Protein AF-A0A818X061-F1 (afdb_monomer)

pLDDT: mean 77.96, std 17.23, range [36.03, 97.81]

Structure (mmCIF, N/CA/C/O backbone):
data_AF-A0A818X061-F1
#
_entry.id   AF-A0A818X061-F1
#
loop_
_atom_site.group_PDB
_atom_site.id
_atom_site.type_symbol
_atom_site.label_atom_id
_atom_site.label_alt_id
_atom_site.label_comp_id
_atom_site.label_asym_id
_atom_site.label_entity_id
_atom_site.label_seq_id
_atom_site.pdbx_PDB_ins_code
_atom_site.Cartn_x
_atom_site.Cartn_y
_atom_site.Cartn_z
_atom_site.occupancy
_atom_site.B_iso_or_equiv
_atom_site.auth_seq_id
_atom_site.auth_comp_id
_atom_site.auth_asym_id
_atom_site.auth_atom_id
_atom_site.pdbx_PDB_model_num
ATOM 1 N N . MET A 1 1 ? 3.061 2.164 -38.967 1.00 36.03 1 MET A N 1
ATOM 2 C CA . MET A 1 1 ? 3.628 1.836 -37.642 1.00 36.03 1 MET A CA 1
ATOM 3 C C . MET A 1 1 ? 2.677 2.406 -36.602 1.00 36.03 1 MET A C 1
ATOM 5 O O . MET A 1 1 ? 2.682 3.607 -36.381 1.00 36.03 1 MET A O 1
ATOM 9 N N . LEU A 1 2 ? 1.753 1.589 -36.095 1.00 36.47 2 LEU A N 1
ATOM 10 C CA . LEU A 1 2 ? 0.760 2.037 -35.118 1.00 36.47 2 LEU A CA 1
ATOM 11 C C . LEU A 1 2 ? 1.464 2.176 -33.767 1.00 36.47 2 LEU A C 1
ATOM 13 O O . LEU A 1 2 ? 1.906 1.178 -33.200 1.00 36.47 2 LEU A O 1
ATOM 17 N N . GLN A 1 3 ? 1.622 3.411 -33.290 1.00 39.75 3 GLN A N 1
ATOM 18 C CA . GLN A 1 3 ? 2.056 3.654 -31.921 1.00 39.75 3 GLN A CA 1
ATOM 19 C C . GLN A 1 3 ? 0.967 3.114 -30.997 1.00 39.75 3 GLN A C 1
ATOM 21 O O . GLN A 1 3 ? -0.188 3.532 -31.040 1.00 39.75 3 GLN A O 1
ATOM 26 N N . LYS A 1 4 ? 1.345 2.111 -30.212 1.00 38.50 4 LYS A N 1
ATOM 27 C CA . LYS A 1 4 ? 0.530 1.527 -29.158 1.00 38.50 4 LYS A CA 1
ATOM 28 C C . LYS A 1 4 ? 0.299 2.642 -28.136 1.00 38.50 4 LYS A C 1
ATOM 30 O O . LYS A 1 4 ? 1.227 2.995 -27.417 1.00 38.50 4 LYS A O 1
ATOM 35 N N . ILE A 1 5 ? -0.895 3.233 -28.127 1.00 40.50 5 ILE A N 1
ATOM 36 C CA . ILE A 1 5 ? -1.303 4.193 -27.098 1.00 40.50 5 ILE A CA 1
ATOM 37 C C . ILE A 1 5 ? -1.397 3.387 -25.802 1.00 40.50 5 ILE A C 1
ATOM 39 O O . ILE A 1 5 ? -2.384 2.703 -25.539 1.00 40.50 5 ILE A O 1
ATOM 43 N N . SER A 1 6 ? -0.300 3.354 -25.053 1.00 43.25 6 SER A N 1
ATOM 44 C CA . SER A 1 6 ? -0.297 2.846 -23.692 1.00 43.25 6 SER A CA 1
ATOM 45 C C . SER A 1 6 ? -1.060 3.872 -22.865 1.00 43.25 6 SER A C 1
ATOM 47 O O . SER A 1 6 ? -0.617 5.007 -22.757 1.00 43.25 6 SER A O 1
ATOM 49 N N . ASN A 1 7 ? -2.199 3.491 -22.290 1.00 53.78 7 ASN A N 1
ATOM 50 C CA . ASN A 1 7 ? -2.980 4.325 -21.362 1.00 53.78 7 ASN A CA 1
ATOM 51 C C . ASN A 1 7 ? -2.248 4.606 -20.029 1.00 53.78 7 ASN A C 1
ATOM 53 O O . ASN A 1 7 ? -2.871 5.007 -19.050 1.00 53.78 7 ASN A O 1
ATOM 57 N N . GLU A 1 8 ? -0.940 4.376 -19.973 1.00 54.72 8 GLU A N 1
ATOM 58 C CA . GLU A 1 8 ? -0.117 4.605 -18.797 1.00 54.72 8 GLU A CA 1
ATOM 59 C C . GLU A 1 8 ? 0.594 5.947 -18.973 1.00 54.72 8 GLU A C 1
ATOM 61 O O . GLU A 1 8 ? 1.251 6.134 -19.999 1.00 54.72 8 GLU A O 1
ATOM 66 N N . PRO A 1 9 ? 0.493 6.885 -18.014 1.00 57.38 9 PRO A N 1
ATOM 67 C CA . PRO A 1 9 ? 1.267 8.114 -18.074 1.00 57.38 9 PRO A CA 1
ATOM 68 C C . PRO A 1 9 ? 2.754 7.763 -18.141 1.00 57.38 9 PRO A C 1
ATOM 70 O O . PRO A 1 9 ? 3.214 6.920 -17.369 1.00 57.38 9 PRO A O 1
ATOM 73 N N . ASP A 1 10 ? 3.528 8.443 -18.989 1.00 58.81 10 ASP A N 1
ATOM 74 C CA . ASP A 1 10 ? 4.992 8.279 -19.072 1.00 58.81 10 ASP A CA 1
ATOM 75 C C . ASP A 1 10 ? 5.689 8.437 -17.702 1.00 58.81 10 ASP A C 1
ATOM 77 O O . ASP A 1 10 ? 6.806 7.967 -17.485 1.00 58.81 10 ASP A O 1
ATOM 81 N N . THR A 1 11 ? 5.002 9.058 -16.741 1.00 58.31 11 THR A N 1
ATOM 82 C CA . THR A 1 11 ? 5.455 9.306 -15.375 1.00 58.31 11 THR A CA 1
ATOM 83 C C . THR A 1 11 ? 5.145 8.191 -14.377 1.00 58.31 11 THR A C 1
ATOM 85 O O . THR A 1 11 ? 5.610 8.271 -13.242 1.00 58.31 11 THR A O 1
ATOM 88 N N . ALA A 1 12 ? 4.404 7.142 -14.757 1.00 58.50 12 ALA A N 1
ATOM 89 C CA . ALA A 1 12 ? 3.968 6.066 -13.853 1.00 58.50 12 ALA A CA 1
ATOM 90 C C . ALA A 1 12 ? 5.120 5.394 -13.088 1.00 58.50 12 ALA A C 1
ATOM 92 O O . ALA A 1 12 ? 4.920 4.850 -12.004 1.00 58.50 12 ALA A O 1
ATOM 93 N N . ARG A 1 13 ? 6.323 5.435 -13.674 1.00 62.59 13 ARG A N 1
ATOM 94 C CA . ARG A 1 13 ? 7.549 4.827 -13.142 1.00 62.59 13 ARG A CA 1
ATOM 9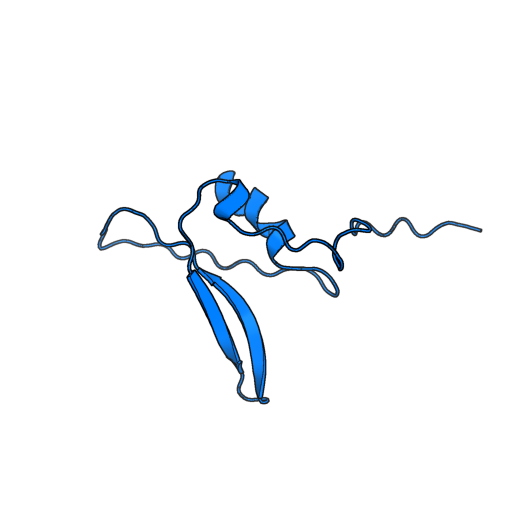5 C C . ARG A 1 13 ? 8.545 5.834 -12.566 1.00 62.59 13 ARG A C 1
ATOM 97 O O . ARG A 1 13 ? 9.565 5.415 -12.033 1.00 62.59 13 ARG A O 1
ATOM 104 N N . THR A 1 14 ? 8.292 7.133 -12.705 1.00 63.91 14 THR A N 1
ATOM 105 C CA . THR A 1 14 ? 9.240 8.193 -12.319 1.00 63.91 14 THR A CA 1
ATOM 106 C C . THR A 1 14 ? 8.678 9.146 -11.273 1.00 63.91 14 THR A C 1
ATOM 108 O O . THR A 1 14 ? 9.456 9.752 -10.543 1.00 63.91 14 THR A O 1
ATOM 111 N N . ILE A 1 15 ? 7.352 9.258 -11.155 1.00 69.81 15 ILE A N 1
ATOM 112 C CA . ILE A 1 15 ? 6.687 10.126 -10.181 1.00 69.81 15 ILE A CA 1
ATOM 113 C C . ILE A 1 15 ? 5.732 9.289 -9.335 1.00 69.81 15 ILE A C 1
ATOM 115 O O . ILE A 1 15 ? 4.723 8.767 -9.812 1.00 69.81 15 ILE A O 1
ATOM 119 N N . VAL A 1 16 ? 6.040 9.200 -8.044 1.00 76.69 16 VAL A N 1
ATOM 120 C CA . VAL A 1 16 ? 5.171 8.585 -7.044 1.00 76.69 16 VAL A CA 1
ATOM 121 C C . VAL A 1 16 ? 4.488 9.706 -6.274 1.00 76.69 16 VAL A C 1
ATOM 123 O O . VAL A 1 16 ? 5.080 10.309 -5.386 1.00 76.69 16 VAL A O 1
ATOM 126 N N . LEU A 1 17 ? 3.244 10.007 -6.646 1.00 83.69 17 LEU A N 1
ATOM 127 C CA . LEU A 1 17 ? 2.407 10.920 -5.873 1.00 83.69 17 LEU A CA 1
ATOM 128 C C . LEU A 1 17 ? 2.142 10.323 -4.487 1.00 83.69 17 LEU A C 1
ATOM 130 O O . LEU A 1 17 ? 1.769 9.153 -4.383 1.00 83.69 17 LEU A O 1
ATOM 134 N N . THR A 1 18 ? 2.323 11.134 -3.447 1.00 89.25 18 THR A N 1
ATOM 135 C CA . THR A 1 18 ? 1.976 10.798 -2.062 1.00 89.25 18 THR A CA 1
ATOM 136 C C . THR A 1 18 ? 0.633 11.434 -1.691 1.00 89.25 18 THR A C 1
ATOM 138 O O . THR A 1 18 ? 0.233 12.417 -2.319 1.00 89.25 18 THR A O 1
ATOM 141 N N . PRO A 1 19 ? -0.082 10.931 -0.667 1.00 90.75 19 PRO A N 1
ATOM 142 C CA . PRO A 1 19 ? -1.339 11.543 -0.222 1.00 90.75 19 PRO A CA 1
ATOM 143 C C . PRO A 1 19 ? -1.193 12.993 0.271 1.00 90.75 19 PRO A C 1
ATOM 145 O O . PRO A 1 19 ? -2.158 13.756 0.250 1.00 90.75 19 PRO A O 1
ATOM 148 N N . GLU A 1 20 ? 0.024 13.399 0.644 1.00 89.44 20 GLU A N 1
ATOM 149 C CA . GLU A 1 20 ? 0.354 14.752 1.104 1.00 89.44 20 GLU A CA 1
ATOM 150 C C . GLU A 1 20 ? -0.013 15.848 0.102 1.00 89.44 20 GLU A C 1
ATOM 152 O O . GLU A 1 20 ? -0.422 16.935 0.506 1.00 89.44 20 GLU A O 1
ATOM 157 N N . ILE A 1 21 ? 0.060 15.568 -1.205 1.00 87.56 21 ILE A N 1
ATOM 158 C CA . ILE A 1 21 ? -0.288 16.553 -2.243 1.00 87.56 21 ILE A CA 1
ATOM 159 C C . ILE A 1 21 ? -1.760 16.990 -2.169 1.00 87.56 21 ILE A C 1
ATOM 161 O O . ILE A 1 21 ? -2.120 18.037 -2.703 1.00 87.56 21 ILE A O 1
ATOM 165 N N . TYR A 1 22 ? -2.597 16.196 -1.494 1.00 86.25 22 TYR A N 1
ATOM 166 C CA . TYR A 1 22 ? -4.000 16.488 -1.206 1.00 86.25 22 TYR A CA 1
ATOM 167 C C . TYR A 1 22 ? -4.252 16.804 0.272 1.00 86.25 22 TYR A C 1
ATOM 169 O O . TYR A 1 22 ? -5.403 16.834 0.696 1.00 86.25 22 TYR A O 1
ATOM 177 N N . GLN A 1 23 ? -3.199 17.043 1.060 1.00 88.56 23 GLN A N 1
ATOM 178 C CA . GLN A 1 23 ? -3.275 17.333 2.498 1.00 88.56 23 GLN A CA 1
ATOM 179 C C . GLN A 1 23 ? -3.954 16.214 3.307 1.00 88.56 23 GLN A C 1
ATOM 181 O O . GLN A 1 23 ? -4.535 16.462 4.363 1.00 88.56 23 GLN A O 1
ATOM 186 N N . LEU A 1 24 ? -3.881 14.970 2.822 1.00 87.06 24 LEU A N 1
ATOM 187 C CA . LEU A 1 24 ? -4.415 13.815 3.537 1.00 87.06 24 LEU A CA 1
ATOM 188 C C . LEU A 1 24 ? -3.375 13.282 4.531 1.00 87.06 24 LEU A C 1
ATOM 190 O O . LEU A 1 24 ? -2.236 13.033 4.126 1.00 87.06 24 LEU A O 1
ATOM 194 N N . PRO A 1 25 ? -3.741 13.053 5.807 1.00 89.62 25 PRO A N 1
ATOM 195 C CA . PRO A 1 25 ? -2.864 12.366 6.743 1.00 89.62 25 PRO A CA 1
ATOM 196 C C . PRO A 1 25 ? -2.718 10.902 6.320 1.00 89.62 25 PRO A C 1
ATOM 198 O O . PRO A 1 25 ? -3.707 10.215 6.061 1.00 89.62 25 PRO A O 1
ATOM 201 N N . TYR A 1 26 ? -1.481 10.416 6.238 1.00 92.19 26 TYR A N 1
ATOM 202 C CA . TYR A 1 26 ? -1.207 9.050 5.808 1.00 92.19 26 TYR A CA 1
ATOM 203 C C . TYR A 1 26 ? -0.007 8.443 6.528 1.00 92.19 26 TYR A C 1
ATOM 205 O O . TYR A 1 26 ? 0.908 9.137 6.969 1.00 92.19 26 TYR A O 1
ATOM 213 N N . GLU A 1 27 ? -0.012 7.119 6.592 1.00 94.06 27 GLU A N 1
ATOM 214 C CA . GLU A 1 27 ? 1.106 6.292 7.024 1.00 94.06 27 GLU A CA 1
ATOM 215 C C . GLU A 1 27 ? 1.636 5.508 5.822 1.00 94.06 27 GLU A C 1
ATOM 217 O O . GLU A 1 27 ? 0.868 5.025 4.983 1.00 94.06 27 GLU A O 1
ATOM 222 N N . ILE A 1 28 ? 2.957 5.363 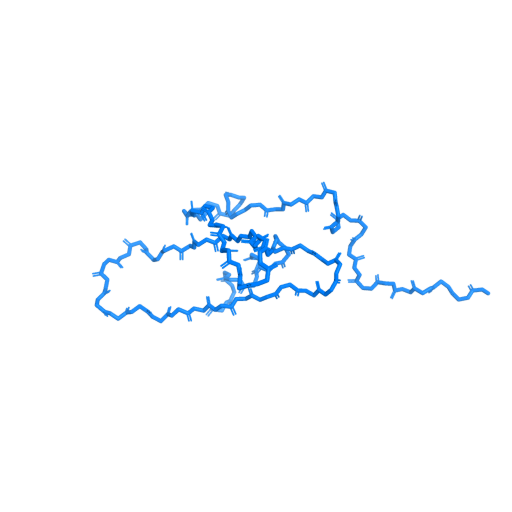5.737 1.00 93.94 28 ILE A N 1
ATOM 223 C CA . ILE A 1 28 ? 3.572 4.397 4.828 1.00 93.94 28 ILE A CA 1
ATOM 224 C C . ILE A 1 28 ? 3.502 3.030 5.497 1.00 93.94 28 ILE A C 1
ATOM 226 O O . ILE A 1 28 ? 3.962 2.868 6.628 1.00 93.94 28 ILE A O 1
ATOM 230 N N . ILE A 1 29 ? 2.959 2.047 4.786 1.00 95.19 29 ILE A N 1
ATOM 231 C CA . ILE A 1 29 ? 2.905 0.661 5.247 1.00 95.19 29 ILE A CA 1
ATOM 232 C C . ILE A 1 29 ? 3.694 -0.243 4.305 1.00 95.19 29 ILE A C 1
ATOM 234 O O . ILE A 1 29 ? 3.687 -0.058 3.086 1.00 95.19 29 ILE A O 1
ATOM 238 N N . ILE A 1 30 ? 4.359 -1.237 4.888 1.00 95.75 30 ILE A N 1
ATOM 239 C CA . ILE A 1 30 ? 5.013 -2.330 4.171 1.00 95.75 30 ILE A CA 1
ATOM 240 C C . ILE A 1 30 ? 4.336 -3.622 4.607 1.00 95.75 30 ILE A C 1
ATOM 242 O O . ILE A 1 30 ? 4.322 -3.939 5.796 1.00 95.75 30 ILE A O 1
ATOM 246 N N . ILE A 1 31 ? 3.772 -4.354 3.652 1.00 95.44 31 ILE A N 1
ATOM 247 C CA . ILE A 1 31 ? 3.155 -5.658 3.892 1.00 95.44 31 ILE A CA 1
ATOM 248 C C . ILE A 1 31 ? 4.115 -6.719 3.366 1.00 95.44 31 ILE A C 1
ATOM 250 O O . ILE A 1 31 ? 4.437 -6.723 2.178 1.00 95.44 31 ILE A O 1
ATOM 254 N N . GLU A 1 32 ? 4.574 -7.597 4.253 1.00 97.50 32 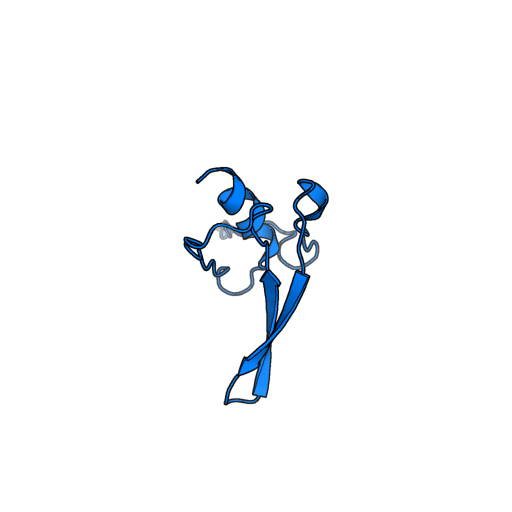GLU A N 1
ATOM 255 C CA . GLU A 1 32 ? 5.370 -8.765 3.877 1.00 97.50 32 GLU A CA 1
ATOM 256 C C . GLU A 1 32 ? 4.430 -9.916 3.510 1.00 97.50 32 GLU A C 1
ATOM 258 O O . GLU A 1 32 ? 3.524 -10.269 4.271 1.00 97.50 32 GLU A O 1
ATOM 263 N N . THR A 1 33 ? 4.613 -10.476 2.320 1.00 96.50 33 THR A N 1
ATOM 264 C CA . THR A 1 33 ? 3.818 -11.600 1.824 1.00 96.50 33 THR A CA 1
ATOM 265 C C . THR A 1 33 ? 4.473 -12.935 2.180 1.00 96.50 33 THR A C 1
ATOM 267 O O . THR A 1 33 ? 5.651 -13.006 2.530 1.00 96.50 33 THR A O 1
ATOM 270 N N . SER A 1 34 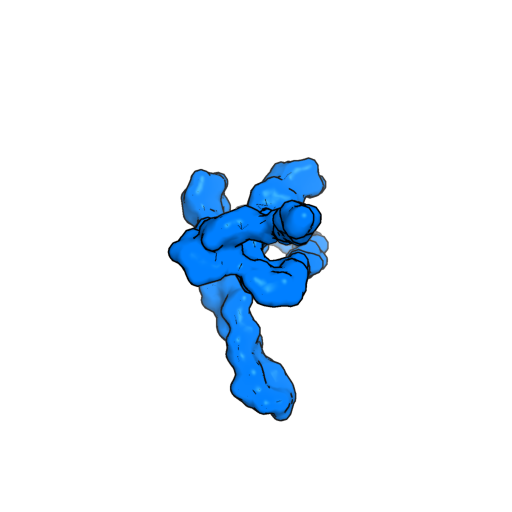? 3.721 -14.035 2.075 1.00 97.81 34 SER A N 1
ATOM 271 C CA . SER A 1 34 ? 4.228 -15.382 2.386 1.00 97.81 34 SER A CA 1
ATOM 272 C C . SER A 1 34 ? 5.364 -15.852 1.472 1.00 97.81 34 SER A C 1
ATOM 274 O O . SER A 1 34 ? 6.103 -16.764 1.832 1.00 97.81 34 SER A O 1
ATOM 276 N N . ASP A 1 35 ? 5.487 -15.259 0.285 1.00 97.50 35 ASP A N 1
ATOM 277 C CA . ASP A 1 35 ? 6.573 -15.475 -0.673 1.00 97.50 35 ASP A CA 1
ATOM 278 C C . ASP A 1 35 ? 7.730 -14.466 -0.525 1.00 97.50 35 ASP A C 1
ATOM 280 O O . ASP A 1 35 ? 8.664 -14.489 -1.322 1.00 97.50 35 ASP A O 1
ATOM 284 N N . ASN A 1 36 ? 7.743 -13.679 0.559 1.00 96.62 36 ASN A N 1
ATOM 285 C CA . ASN A 1 36 ? 8.774 -12.699 0.930 1.00 96.62 36 ASN A CA 1
ATOM 286 C C . ASN A 1 36 ? 8.854 -11.451 0.038 1.00 96.62 36 ASN A C 1
ATOM 288 O O . ASN A 1 36 ? 9.861 -10.739 0.064 1.00 96.62 36 ASN A O 1
ATOM 292 N N . GLU A 1 37 ? 7.796 -11.146 -0.708 1.00 95.88 37 GLU A N 1
ATOM 293 C CA . GLU A 1 37 ? 7.675 -9.859 -1.384 1.00 95.88 37 GLU A CA 1
ATOM 294 C C . GLU A 1 37 ? 7.255 -8.763 -0.396 1.00 95.88 37 GLU A C 1
ATOM 296 O O . GLU A 1 37 ? 6.580 -9.002 0.612 1.00 95.88 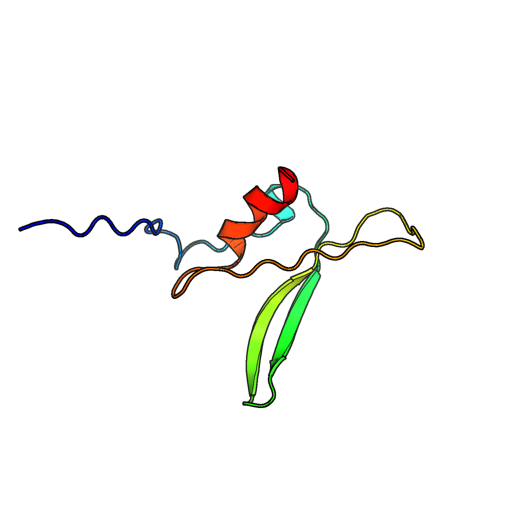37 GLU A O 1
ATOM 301 N N . LYS A 1 38 ? 7.676 -7.528 -0.685 1.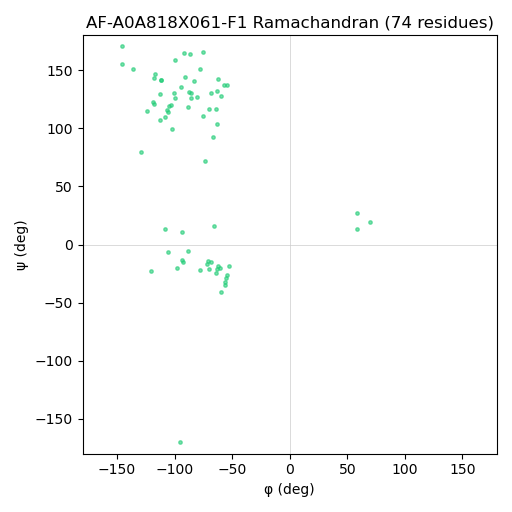00 95.75 38 LYS A N 1
ATOM 302 C CA . LYS A 1 38 ? 7.359 -6.346 0.127 1.00 95.75 38 LYS A CA 1
ATOM 303 C C . LYS A 1 38 ? 6.455 -5.411 -0.653 1.00 95.75 38 LYS A C 1
ATOM 305 O O . LYS A 1 38 ? 6.902 -4.716 -1.564 1.00 95.75 38 LYS A O 1
ATOM 310 N N . LEU A 1 39 ? 5.185 -5.364 -0.267 1.00 92.81 39 LEU A N 1
ATOM 311 C CA . LEU A 1 39 ? 4.207 -4.472 -0.877 1.00 92.81 39 LEU A CA 1
ATOM 312 C C . LEU A 1 39 ? 4.222 -3.126 -0.158 1.00 92.81 39 LEU A C 1
ATOM 314 O O . LEU A 1 39 ? 3.926 -3.045 1.034 1.00 92.81 39 LEU A O 1
ATOM 318 N N . HIS A 1 40 ? 4.555 -2.070 -0.896 1.00 92.44 40 HIS A N 1
ATOM 319 C CA . HIS A 1 40 ? 4.514 -0.701 -0.399 1.00 92.44 40 HIS A CA 1
ATOM 320 C C . HIS A 1 40 ? 3.124 -0.093 -0.611 1.00 92.44 40 HIS A C 1
ATOM 322 O O . HIS A 1 40 ? 2.586 -0.126 -1.720 1.00 92.44 40 HI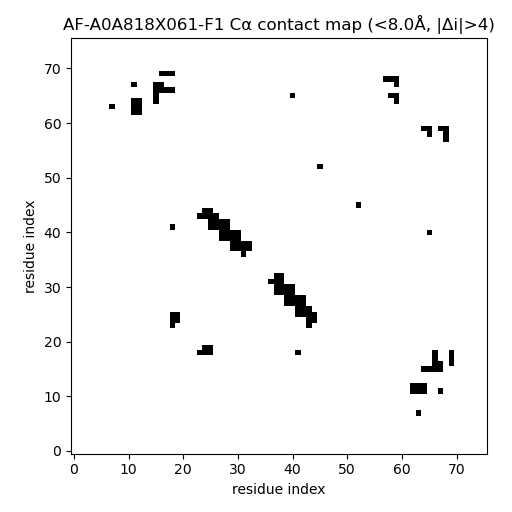S A O 1
ATOM 328 N N . GLY A 1 41 ? 2.564 0.519 0.431 1.00 92.81 41 GLY A N 1
ATOM 329 C CA .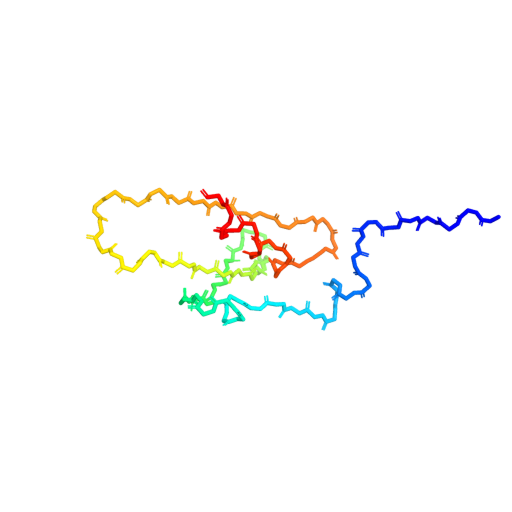 GLY A 1 41 ? 1.243 1.138 0.381 1.00 92.81 41 GLY A CA 1
ATOM 330 C C . GLY A 1 41 ? 1.124 2.395 1.234 1.00 92.81 41 GLY A C 1
ATOM 331 O O . GLY A 1 41 ? 2.001 2.725 2.034 1.00 92.81 41 GLY A O 1
ATOM 332 N N . TYR A 1 42 ? -0.003 3.080 1.057 1.00 92.94 42 TYR A N 1
ATOM 333 C CA . TYR A 1 42 ? -0.416 4.207 1.883 1.00 92.94 42 TYR A CA 1
ATOM 334 C C . TYR A 1 42 ? -1.662 3.823 2.677 1.00 92.94 42 TYR A C 1
ATOM 336 O O . TYR A 1 42 ? -2.634 3.341 2.096 1.00 92.94 42 TYR A O 1
ATOM 344 N N . LEU A 1 43 ? -1.638 4.059 3.986 1.00 93.06 43 LEU A N 1
ATOM 345 C CA . LEU A 1 43 ? -2.792 3.930 4.867 1.00 93.06 43 LEU A CA 1
ATOM 346 C C . LEU A 1 43 ? -3.275 5.325 5.252 1.00 93.06 43 LEU A C 1
ATOM 348 O O . LEU A 1 43 ? -2.565 6.066 5.924 1.00 93.06 43 LEU A O 1
ATOM 352 N N . ILE A 1 44 ? -4.487 5.669 4.834 1.00 91.06 44 ILE A N 1
ATOM 353 C CA . ILE A 1 44 ? -5.144 6.930 5.180 1.00 91.06 44 ILE A CA 1
ATOM 354 C C . ILE A 1 44 ? -6.220 6.589 6.205 1.00 91.06 44 ILE A C 1
ATOM 356 O O . ILE A 1 44 ? -7.157 5.852 5.901 1.00 91.06 44 ILE A O 1
ATOM 360 N N . LYS A 1 45 ? -6.056 7.071 7.436 1.00 88.50 45 LYS A N 1
ATOM 361 C CA . LYS A 1 45 ? -7.018 6.837 8.519 1.00 88.50 45 LYS A CA 1
ATOM 362 C C . LYS A 1 45 ? -8.046 7.958 8.529 1.00 88.50 45 LYS A C 1
ATOM 364 O O . LYS A 1 45 ? -7.709 9.114 8.285 1.00 88.50 45 LYS A O 1
ATOM 369 N N . GLN A 1 46 ? -9.293 7.623 8.844 1.00 84.88 46 GLN A N 1
ATOM 370 C CA . GLN A 1 46 ? -10.282 8.654 9.125 1.00 84.88 46 GLN A CA 1
ATOM 371 C C . GLN A 1 46 ? -9.868 9.466 10.357 1.00 84.88 46 GLN A C 1
ATOM 373 O O . GLN A 1 46 ? -9.347 8.920 11.328 1.00 84.88 46 GLN A O 1
ATOM 378 N N . ASN A 1 47 ? -10.122 10.773 10.321 1.00 76.19 47 ASN A N 1
ATOM 379 C CA . ASN A 1 47 ? -9.760 11.671 11.421 1.00 76.19 47 ASN A CA 1
ATOM 380 C C . ASN A 1 47 ? -10.615 11.453 12.679 1.00 76.19 47 ASN A C 1
ATOM 382 O O . ASN A 1 47 ? -10.204 11.839 13.770 1.00 76.19 47 ASN A O 1
ATOM 386 N N . ASN A 1 48 ? -11.798 10.849 12.538 1.00 73.88 48 ASN A N 1
ATOM 387 C CA . ASN A 1 48 ? -12.724 10.640 13.641 1.00 73.88 48 ASN A CA 1
ATOM 388 C C . ASN A 1 48 ? -12.628 9.201 14.148 1.00 73.88 48 ASN A C 1
ATOM 390 O O . ASN A 1 48 ? -12.732 8.252 13.375 1.00 73.88 48 ASN A O 1
ATOM 394 N N . HIS A 1 49 ? -12.486 9.041 15.463 1.00 66.94 49 HIS A N 1
ATOM 395 C CA . HIS A 1 49 ? -12.589 7.750 16.142 1.00 66.94 49 HIS A CA 1
ATOM 396 C C . HIS A 1 49 ? -14.059 7.306 16.187 1.00 66.94 49 HIS A C 1
ATOM 398 O O . HIS A 1 49 ? -14.721 7.405 17.215 1.00 66.94 49 HIS A O 1
ATOM 404 N N . SER A 1 50 ? -14.591 6.906 15.034 1.00 76.38 50 SER A N 1
ATOM 405 C CA . SER A 1 50 ? -15.870 6.212 14.925 1.00 76.38 50 SER A CA 1
ATOM 406 C C . SER A 1 50 ? -15.647 4.724 15.178 1.00 76.38 50 SER A C 1
ATOM 408 O O . SER A 1 50 ? -14.676 4.159 14.681 1.00 76.38 50 SER A O 1
ATOM 410 N N . ASP A 1 51 ? -16.561 4.064 15.887 1.00 77.06 51 ASP A N 1
ATOM 411 C CA . ASP A 1 51 ? -16.544 2.598 16.016 1.00 77.06 51 ASP A CA 1
ATOM 412 C C . ASP A 1 51 ? -16.880 1.900 14.683 1.00 77.06 51 ASP A C 1
ATOM 414 O O . ASP A 1 51 ? -16.615 0.711 14.502 1.00 77.06 51 ASP A O 1
ATOM 418 N N . GLN A 1 52 ? -17.426 2.650 13.721 1.00 80.75 52 GLN A N 1
ATOM 419 C CA . GLN A 1 52 ? -17.710 2.195 12.368 1.00 80.75 52 GLN A CA 1
ATOM 420 C C . GLN A 1 52 ? -16.715 2.842 11.391 1.00 80.75 52 GLN A C 1
ATOM 422 O O . GLN A 1 52 ? -16.722 4.058 11.183 1.00 80.75 52 GLN A O 1
ATOM 427 N N . CYS A 1 53 ? -15.808 2.013 10.867 1.00 82.56 53 CYS A N 1
ATOM 428 C CA . CYS A 1 53 ? -14.707 2.393 9.982 1.00 82.56 53 CYS A CA 1
ATOM 429 C C . CYS A 1 53 ? -14.705 1.494 8.733 1.00 82.56 53 CYS A C 1
ATOM 431 O O . CYS A 1 53 ? -13.938 0.525 8.670 1.00 82.56 53 CYS A O 1
ATOM 433 N N . GLU A 1 54 ? -15.550 1.755 7.738 1.00 87.62 54 GLU A N 1
ATOM 434 C CA . GLU A 1 54 ? -15.456 1.022 6.474 1.00 87.62 54 GLU A CA 1
ATOM 435 C C . GLU A 1 54 ? -14.071 1.233 5.843 1.00 87.62 54 GLU A C 1
ATOM 437 O O . GLU A 1 54 ? -13.597 2.357 5.683 1.00 87.62 54 GLU A O 1
ATOM 442 N N . THR A 1 55 ? -13.397 0.135 5.498 1.00 89.62 55 THR A N 1
ATOM 443 C CA . THR A 1 55 ? -12.062 0.180 4.891 1.00 89.62 55 THR A CA 1
ATOM 444 C C . THR A 1 55 ? -12.164 -0.093 3.399 1.00 89.62 55 THR A C 1
ATOM 446 O O . THR A 1 55 ? -12.598 -1.168 2.985 1.00 89.62 55 THR A O 1
ATOM 449 N N . LEU A 1 56 ? -11.718 0.866 2.590 1.00 90.00 56 LEU A N 1
ATOM 450 C CA . LEU A 1 56 ? -11.556 0.699 1.149 1.00 90.00 56 LEU A CA 1
ATOM 451 C C . LEU A 1 56 ? -10.119 0.291 0.831 1.00 90.00 56 LEU A C 1
ATOM 453 O O . LEU A 1 56 ? -9.164 0.871 1.346 1.00 90.00 56 LEU A O 1
ATOM 457 N N . ILE A 1 57 ? -9.968 -0.699 -0.048 1.00 90.56 57 ILE A N 1
ATOM 458 C CA . ILE A 1 57 ? -8.664 -1.193 -0.496 1.00 90.56 57 ILE A CA 1
ATOM 459 C C . ILE A 1 57 ? -8.563 -0.984 -2.003 1.00 90.56 57 ILE A C 1
ATOM 461 O O . ILE A 1 57 ? -9.375 -1.499 -2.772 1.00 90.56 57 ILE A O 1
ATOM 465 N N . PHE A 1 58 ? -7.535 -0.251 -2.426 1.00 89.69 58 PHE A N 1
ATOM 466 C CA . PHE A 1 58 ? -7.251 0.011 -3.832 1.00 89.69 58 PHE A CA 1
ATOM 467 C C . PHE A 1 58 ? -5.970 -0.691 -4.274 1.00 89.69 58 PHE A C 1
ATOM 469 O O . PHE A 1 58 ? -4.962 -0.676 -3.574 1.00 89.69 58 PHE A O 1
ATOM 476 N N . PHE A 1 59 ? -5.989 -1.219 -5.498 1.00 89.12 59 PHE A N 1
ATOM 477 C CA . PHE A 1 59 ? -4.813 -1.767 -6.169 1.00 89.12 59 PHE A CA 1
ATOM 478 C C . PHE A 1 59 ? -4.492 -0.959 -7.433 1.00 89.12 59 PHE A C 1
ATOM 480 O O . PHE A 1 59 ? -5.379 -0.427 -8.121 1.00 89.12 59 PHE A O 1
ATOM 487 N N . HIS A 1 60 ? -3.207 -0.848 -7.761 1.00 86.25 60 HIS A N 1
ATOM 488 C CA . HIS A 1 60 ? -2.776 -0.277 -9.036 1.00 86.25 60 HIS A CA 1
ATOM 489 C C . HIS A 1 60 ? -2.738 -1.351 -10.136 1.00 86.25 60 HIS A C 1
ATOM 491 O O . HIS A 1 60 ? -2.792 -2.548 -9.868 1.00 86.25 60 HIS A O 1
ATOM 497 N N . GLY A 1 61 ? -2.693 -0.915 -11.397 1.00 82.19 61 GLY A N 1
ATOM 498 C CA . GLY A 1 61 ? -2.537 -1.818 -12.541 1.00 82.19 61 GLY A CA 1
ATOM 499 C C . GLY A 1 61 ? -1.102 -2.331 -12.685 1.00 82.19 61 GLY A C 1
ATOM 500 O O . GLY A 1 61 ? -0.175 -1.781 -12.087 1.00 82.19 61 GLY A O 1
ATOM 501 N N . ASN A 1 62 ? -0.910 -3.372 -13.498 1.00 84.62 62 ASN A N 1
ATOM 502 C CA . ASN A 1 62 ? 0.419 -3.911 -13.786 1.00 84.62 62 ASN A CA 1
ATOM 503 C C . ASN A 1 62 ? 1.370 -2.813 -14.303 1.00 84.62 62 ASN A C 1
ATOM 505 O O . ASN A 1 62 ? 0.977 -1.999 -15.133 1.00 84.62 62 ASN A O 1
ATOM 509 N N . ALA A 1 63 ? 2.614 -2.811 -13.818 1.00 81.88 63 ALA A N 1
ATOM 510 C CA . ALA A 1 63 ? 3.650 -1.816 -14.120 1.00 81.88 63 ALA A CA 1
ATOM 511 C C . ALA A 1 63 ? 3.304 -0.347 -13.782 1.00 81.88 63 ALA A C 1
ATOM 513 O O . ALA A 1 63 ? 4.025 0.554 -14.222 1.00 81.88 63 ALA A O 1
ATOM 514 N N . GLY A 1 64 ? 2.234 -0.116 -13.015 1.00 81.50 64 GLY A N 1
ATOM 515 C CA . GLY A 1 64 ? 1.863 1.183 -12.462 1.00 81.50 64 GLY A CA 1
ATOM 516 C C . GLY A 1 64 ? 2.367 1.389 -11.032 1.00 81.50 64 GLY A C 1
ATOM 517 O O . GLY A 1 64 ? 3.135 0.591 -10.501 1.00 81.50 64 GLY A O 1
ATOM 518 N N . ASN A 1 65 ? 1.890 2.462 -10.402 1.00 84.31 65 ASN A N 1
ATOM 519 C CA . ASN A 1 65 ? 2.221 2.834 -9.031 1.00 84.31 65 ASN A CA 1
ATOM 520 C C . ASN A 1 65 ? 0.959 3.274 -8.263 1.00 84.31 65 ASN A C 1
ATOM 522 O O . ASN A 1 65 ? 0.013 3.811 -8.850 1.00 84.31 65 ASN A O 1
ATOM 526 N N . ILE A 1 66 ? 0.947 3.075 -6.942 1.00 84.25 66 ILE A N 1
ATOM 527 C CA . ILE A 1 66 ? -0.214 3.351 -6.084 1.00 84.25 66 ILE A CA 1
ATOM 528 C C . ILE A 1 66 ? -0.598 4.838 -6.036 1.00 84.25 66 ILE A C 1
ATOM 530 O O . ILE A 1 66 ? -1.773 5.160 -5.866 1.00 84.25 66 ILE A O 1
ATOM 534 N N . GLY A 1 67 ? 0.348 5.747 -6.301 1.00 78.31 67 GLY A N 1
ATOM 535 C CA . GLY A 1 67 ? 0.091 7.190 -6.357 1.00 78.31 67 GLY A CA 1
ATOM 536 C C . GLY A 1 67 ? -1.014 7.585 -7.347 1.00 78.31 67 GLY A C 1
ATOM 537 O O . GLY A 1 67 ? -1.752 8.537 -7.111 1.00 78.31 67 GLY A O 1
ATOM 538 N N . HIS A 1 68 ? -1.216 6.806 -8.417 1.00 75.56 68 HIS A N 1
ATOM 539 C CA . HIS A 1 68 ? -2.285 7.042 -9.397 1.00 75.56 68 HIS A CA 1
ATOM 540 C C . HIS A 1 68 ? -3.698 6.744 -8.872 1.00 75.56 68 HIS A C 1
ATOM 542 O O . HIS A 1 68 ? -4.684 7.097 -9.521 1.00 75.56 68 HIS A O 1
ATOM 548 N N . ARG A 1 69 ? -3.827 6.054 -7.734 1.00 78.50 69 ARG A N 1
ATOM 549 C CA . ARG A 1 69 ? -5.126 5.739 -7.124 1.00 78.50 69 ARG A CA 1
ATOM 550 C C . ARG A 1 69 ? -5.572 6.770 -6.093 1.00 78.50 69 ARG A C 1
ATOM 552 O O . ARG A 1 69 ? -6.764 6.827 -5.828 1.00 78.50 69 ARG A O 1
ATOM 559 N N . ILE A 1 70 ? -4.672 7.635 -5.623 1.00 76.00 70 ILE A N 1
ATOM 560 C CA . ILE A 1 70 ? -4.968 8.641 -4.591 1.00 76.00 70 ILE A CA 1
ATOM 561 C C . ILE A 1 70 ? -6.084 9.597 -5.035 1.00 76.00 70 ILE A C 1
ATOM 563 O O . ILE A 1 70 ? -6.988 9.880 -4.258 1.00 76.00 70 ILE A O 1
ATOM 567 N N . LEU A 1 71 ? -6.086 10.026 -6.304 1.00 65.56 71 LEU A N 1
ATOM 568 C CA . LEU A 1 71 ? -7.153 10.870 -6.863 1.00 65.56 71 LEU A CA 1
ATOM 569 C C . LEU A 1 71 ? -8.552 10.255 -6.717 1.00 65.56 71 LEU A C 1
ATOM 571 O O . LEU A 1 71 ? -9.515 10.985 -6.514 1.00 65.56 71 LEU A O 1
ATOM 575 N N . LYS A 1 72 ? -8.665 8.926 -6.823 1.00 59.59 72 LYS A N 1
ATOM 576 C CA . LYS A 1 72 ? -9.955 8.229 -6.733 1.00 59.59 72 LYS A CA 1
ATOM 577 C C . LYS A 1 72 ? -10.446 8.081 -5.298 1.00 59.59 72 LYS A C 1
ATOM 579 O O . LYS A 1 72 ? -11.634 7.924 -5.085 1.00 59.59 72 LYS A O 1
ATOM 584 N N . THR A 1 73 ? -9.547 8.161 -4.322 1.00 58.09 73 THR A N 1
ATOM 585 C CA . THR A 1 73 ? -9.888 8.061 -2.898 1.00 58.09 73 THR A CA 1
ATOM 586 C C . THR A 1 73 ? -10.623 9.302 -2.376 1.00 58.09 73 THR A C 1
ATOM 588 O O . THR A 1 73 ? -11.226 9.234 -1.318 1.00 58.09 73 THR A O 1
ATOM 591 N N . ILE A 1 74 ? -10.574 10.433 -3.090 1.00 59.53 74 ILE A N 1
ATOM 592 C CA . ILE A 1 74 ? -11.206 11.701 -2.669 1.00 59.53 74 ILE A CA 1
ATOM 593 C C . ILE A 1 74 ? -12.579 11.906 -3.332 1.00 59.53 74 ILE A C 1
ATOM 595 O O . ILE A 1 74 ? -13.375 12.718 -2.868 1.00 59.53 74 ILE A O 1
ATOM 599 N N . SER A 1 75 ? -12.849 11.215 -4.443 1.00 55.84 75 SER A N 1
ATOM 600 C CA . SER A 1 75 ? -14.060 11.412 -5.248 1.00 55.84 75 SER A CA 1
ATOM 601 C C . SER A 1 75 ? -15.224 10.479 -4.908 1.00 55.84 75 SER A C 1
ATOM 603 O O . SER A 1 75 ? -16.325 10.737 -5.391 1.00 55.84 75 SER A O 1
ATOM 605 N N . ASP A 1 76 ? -14.969 9.420 -4.136 1.00 48.81 76 ASP A N 1
ATOM 606 C CA . ASP A 1 76 ? -15.941 8.402 -3.711 1.00 48.81 76 ASP A CA 1
ATOM 607 C C . ASP A 1 76 ? -16.255 8.566 -2.214 1.00 48.81 76 ASP A C 1
ATOM 609 O O . ASP A 1 76 ? -17.443 8.418 -1.843 1.00 48.81 76 ASP A O 1
#

Foldseek 3Di:
DDDDPDPAPPCQPPDQADLVVVPFDWDWDWDQDPVGDTDTDIDGADPDPDPDGDDDDDDDDPPGHCSVCSVVVVVD

Nearest PDB structures (foldseek):
  4v69-assembly1_BX  TM=3.747E-01  e=5.058E+00  Escherichia coli

Solvent-accessible surface area (backbone atoms only — not comparable to full-atom values): 5357 Å² total; per-residue (Å²): 134,83,78,78,82,64,95,61,63,92,45,40,83,76,56,78,55,59,57,59,86,73,74,43,68,68,43,84,42,75,47,77,45,99,87,73,47,76,48,79,48,77,47,69,68,75,92,64,94,54,97,76,72,91,81,86,88,86,82,59,60,90,90,50,42,63,35,77,50,55,70,59,70,76,77,114

Radius of gyration: 15.26 Å; Cα contacts (8 Å, |Δi|>4): 65; chains: 1; bounding box: 27×33×54 Å

Secondary structure (DSSP, 8-state):
------SS-TTTTT----GGGGT---EEEEEE-TTS-EEEEEE---SS--S--PPP---PPTT--GGGGHHHHTT-

Sequence (76 aa):
MLQKISNEPDTARTIVLTPEIYQLPYEIIIIETSDNEKLHGYLIKQNNHSDQCETLIFFHGNAGNIGHRILKTISD

Mean pred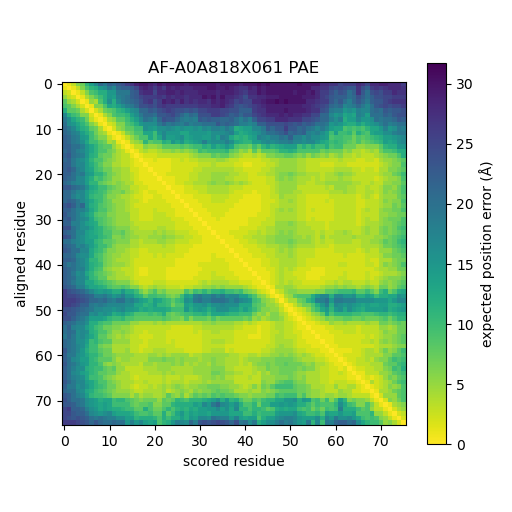icted aligned error: 9.04 Å